Protein AF-A0A1D2N510-F1 (afdb_monomer)

Organism: Orchesella cincta (NCBI:txid48709)

Radius of gyration: 23.49 Å; Cα contacts (8 Å, |Δi|>4): 79; chains: 1; bounding box: 44×43×64 Å

Solvent-accessible surface area (backbone atoms only — not comparable to full-atom values): 8295 Å² total; per-residue (Å²): 108,72,69,58,48,51,54,48,42,53,51,52,36,71,75,34,59,69,60,42,50,55,43,49,52,52,47,44,72,72,58,36,94,87,57,81,85,56,81,87,51,52,85,77,36,62,65,55,51,50,53,53,52,49,40,54,67,73,51,54,89,51,91,77,60,80,88,81,79,79,90,68,97,62,101,48,70,67,62,57,50,48,51,54,49,52,54,48,46,61,72,46,29,48,79,39,75,40,90,85,58,91,67,75,92,49,68,43,74,55,62,101,85,39,71,45,67,53,96,68,68,69,44,76,41,59,68,82,70,83,120

InterPro domains:
  IPR001128 Cytochrome P450 [PF00067] (3-80)
  IPR001128 Cytochrome P450 [PR00385] (15-28)
  IPR001128 Cytochrome P450 [PR00385] (50-61)
  IPR002401 Cytochrome P450, E-class, group I [PR00463] (6-32)
  IPR002401 Cytochrome P450, E-class, group I [PR00463] (49-67)
  IPR036396 Cytochrome P450 superfamily [G3DSA:1.10.630.10] (1-81)
  IPR036396 Cytochrome P450 superfamily [SSF48264] (3-127)
  IPR050182 Cytochrome P450 family 2 [PTHR24300] (3-80)

Mean predicted aligned error: 16.07 Å

Nearest PDB structures (foldseek):
  6gv8-assembly1_A  TM=3.424E-01  e=7.871E+00  Staphylococcus epidermidis

Foldseek 3Di:
DVVLLVVLLVVVCVVCVVLVVVQVVQCCVQPNPPDDDDPVSVVSRVSVVVSSVVSCVVSVVDPPPDDDDDPDDDDPVVVVVVVVVVVVQVVFWDWAFDPPWPDDFDWDDPPPPDTHTDDGDTDTDGPPPPD

Structure (mmCIF, N/CA/C/O backbone):
data_AF-A0A1D2N510-F1
#
_entry.id   AF-A0A1D2N510-F1
#
loop_
_atom_site.group_PDB
_atom_site.id
_atom_site.type_symbol
_atom_site.label_atom_id
_atom_site.label_alt_id
_atom_site.label_comp_id
_atom_site.label_asym_id
_atom_site.label_entity_id
_atom_site.label_seq_id
_atom_site.pdbx_PDB_ins_code
_atom_site.Cartn_x
_atom_site.Cartn_y
_atom_site.Cartn_z
_atom_site.occupancy
_atom_site.B_iso_or_equiv
_atom_site.auth_seq_id
_atom_site.auth_comp_id
_atom_site.auth_asym_id
_atom_site.auth_atom_id
_atom_site.pdbx_PDB_model_num
ATOM 1 N N . MET A 1 1 ? 11.660 3.385 -1.641 1.00 60.25 1 MET A N 1
ATOM 2 C CA . MET A 1 1 ? 10.611 2.343 -1.573 1.00 60.25 1 MET A CA 1
ATOM 3 C C . MET A 1 1 ? 9.513 2.741 -0.591 1.00 60.25 1 MET A C 1
ATOM 5 O O . MET A 1 1 ? 8.435 3.063 -1.061 1.00 60.25 1 MET A O 1
ATOM 9 N N . ALA A 1 2 ? 9.800 2.866 0.714 1.00 73.50 2 ALA A N 1
ATOM 10 C CA . ALA A 1 2 ? 8.799 3.216 1.737 1.00 73.50 2 ALA A CA 1
ATOM 11 C C . ALA A 1 2 ? 8.017 4.521 1.466 1.00 73.50 2 ALA A C 1
ATOM 13 O O . ALA A 1 2 ? 6.794 4.521 1.538 1.00 73.50 2 ALA A O 1
ATOM 14 N N . ALA A 1 3 ? 8.699 5.609 1.082 1.00 81.00 3 ALA A N 1
ATOM 15 C CA . ALA A 1 3 ? 8.032 6.879 0.766 1.00 81.00 3 ALA A CA 1
ATOM 16 C C . ALA A 1 3 ? 7.058 6.769 -0.423 1.00 81.00 3 ALA A C 1
ATOM 18 O O . ALA A 1 3 ? 5.981 7.346 -0.387 1.00 81.00 3 ALA A O 1
ATOM 19 N N . ASN A 1 4 ? 7.404 5.982 -1.450 1.00 82.25 4 ASN A N 1
ATOM 20 C CA . ASN A 1 4 ? 6.541 5.796 -2.618 1.00 82.25 4 ASN A CA 1
ATOM 21 C C . ASN A 1 4 ? 5.284 5.004 -2.239 1.00 82.25 4 ASN A C 1
ATOM 23 O O . ASN A 1 4 ? 4.179 5.389 -2.596 1.00 82.25 4 ASN A O 1
ATOM 27 N N . THR A 1 5 ? 5.448 3.931 -1.459 1.00 84.12 5 THR A N 1
ATOM 28 C CA . THR A 1 5 ? 4.327 3.139 -0.936 1.00 84.12 5 THR A CA 1
ATOM 29 C C . THR A 1 5 ? 3.384 3.981 -0.075 1.00 84.12 5 THR A C 1
ATOM 31 O O . THR A 1 5 ? 2.176 3.829 -0.202 1.00 84.12 5 THR A O 1
ATOM 34 N N . LEU A 1 6 ? 3.905 4.896 0.752 1.00 87.44 6 LEU A N 1
ATOM 35 C CA . LEU A 1 6 ? 3.077 5.825 1.533 1.00 87.44 6 LEU A CA 1
ATOM 36 C C . LEU A 1 6 ? 2.310 6.820 0.649 1.00 87.44 6 LEU A C 1
ATOM 38 O O . LEU A 1 6 ? 1.143 7.097 0.905 1.00 87.44 6 LEU A O 1
ATOM 42 N N . SER A 1 7 ? 2.924 7.336 -0.416 1.00 89.31 7 SER A N 1
ATOM 43 C CA . SER A 1 7 ? 2.204 8.179 -1.379 1.00 89.31 7 SER A CA 1
ATOM 44 C C . SER A 1 7 ? 1.072 7.409 -2.067 1.00 89.31 7 SER A C 1
ATOM 46 O O . SER A 1 7 ? -0.035 7.927 -2.199 1.00 89.31 7 SER A O 1
ATOM 48 N N . TRP A 1 8 ? 1.322 6.153 -2.456 1.00 89.38 8 TRP A N 1
ATOM 49 C CA . TRP A 1 8 ? 0.296 5.280 -3.030 1.00 89.38 8 TRP A CA 1
ATOM 50 C C . TRP A 1 8 ? -0.806 4.934 -2.025 1.00 89.38 8 TRP A C 1
ATOM 52 O O . TRP A 1 8 ? -1.973 4.972 -2.399 1.00 89.38 8 TRP A O 1
ATOM 62 N N . SER A 1 9 ? -0.480 4.654 -0.757 1.00 89.62 9 SER A N 1
ATOM 63 C CA . SER A 1 9 ? -1.501 4.376 0.263 1.00 89.62 9 SER A CA 1
ATOM 64 C C . SER A 1 9 ? -2.426 5.574 0.462 1.00 89.62 9 SER A C 1
ATOM 66 O O . SER A 1 9 ? -3.643 5.408 0.471 1.00 89.62 9 SER A O 1
ATOM 68 N N . LEU A 1 10 ? -1.873 6.788 0.544 1.00 91.44 10 LEU A N 1
ATOM 69 C CA . LEU A 1 10 ? -2.660 8.017 0.653 1.00 91.44 10 LEU A CA 1
ATOM 70 C C . LEU A 1 10 ? -3.547 8.240 -0.577 1.00 91.44 10 LEU A C 1
ATOM 72 O O . LEU A 1 10 ? -4.700 8.637 -0.424 1.00 91.44 10 LEU A O 1
ATOM 76 N N . LEU A 1 11 ? -3.042 7.953 -1.779 1.00 90.88 11 LEU A N 1
ATOM 77 C CA . LEU A 1 11 ? -3.817 8.051 -3.017 1.00 90.88 11 LEU A CA 1
ATOM 78 C C . LEU A 1 11 ? -4.977 7.043 -3.059 1.00 90.88 11 LEU A C 1
ATOM 80 O O . LEU A 1 11 ? -6.093 7.394 -3.443 1.00 90.88 11 LEU A O 1
ATOM 84 N N . TYR A 1 12 ? -4.735 5.792 -2.664 1.00 9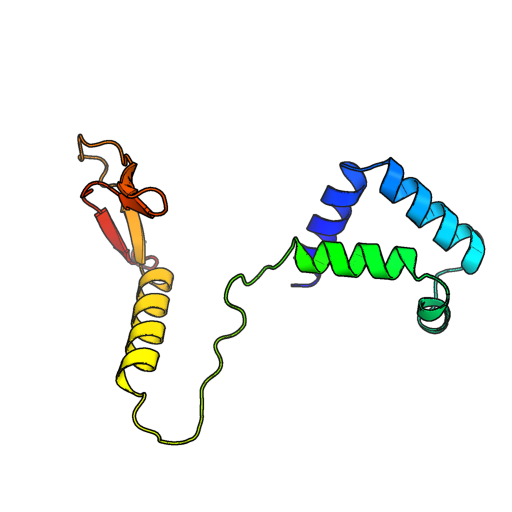0.88 12 TYR A N 1
ATOM 85 C CA . TYR A 1 12 ? -5.777 4.766 -2.657 1.00 90.88 12 TYR A CA 1
ATOM 86 C C . TYR A 1 12 ? -6.843 5.044 -1.602 1.00 90.88 12 TYR A C 1
ATOM 88 O O . TYR A 1 12 ? -8.028 4.895 -1.901 1.00 90.88 12 TYR A O 1
ATOM 96 N N . LEU A 1 13 ? -6.438 5.502 -0.413 1.00 92.38 13 LEU A N 1
ATOM 97 C CA . LEU A 1 13 ? -7.359 5.880 0.658 1.00 92.38 13 LEU A CA 1
ATOM 98 C C . LEU A 1 13 ? -8.191 7.113 0.289 1.00 92.38 13 LEU A C 1
ATOM 100 O O . LEU A 1 13 ? -9.396 7.108 0.517 1.00 92.38 13 LEU A O 1
ATOM 104 N N . SER A 1 14 ? -7.593 8.129 -0.345 1.00 93.38 14 SER A N 1
ATOM 105 C CA . SER A 1 14 ? -8.339 9.316 -0.787 1.00 93.38 14 SER A CA 1
ATOM 106 C C . SER A 1 14 ? -9.333 9.010 -1.910 1.00 93.38 14 SER A C 1
ATOM 108 O O . SER A 1 14 ? -10.378 9.653 -1.996 1.00 93.38 14 SER A O 1
ATOM 110 N N . SER A 1 15 ? -9.036 8.008 -2.741 1.00 93.25 15 SER A N 1
ATOM 111 C CA . SER A 1 15 ? -9.923 7.554 -3.818 1.00 93.25 15 SER A CA 1
ATOM 112 C C . SER A 1 15 ? -11.045 6.625 -3.328 1.00 93.25 15 SER A C 1
ATOM 114 O O . SER A 1 15 ? -12.071 6.521 -3.995 1.00 93.25 15 SER A O 1
ATOM 116 N N . HIS A 1 16 ? -10.874 5.969 -2.172 1.00 92.38 16 HIS A N 1
ATOM 117 C CA . HIS A 1 16 ? -11.822 5.003 -1.597 1.00 92.38 16 HIS A CA 1
ATOM 118 C C . HIS A 1 16 ? -12.181 5.376 -0.145 1.00 92.38 16 HIS A C 1
ATOM 120 O O . HIS A 1 16 ? -11.694 4.755 0.810 1.00 92.38 16 HIS A O 1
ATOM 126 N N . PRO A 1 17 ? -13.039 6.394 0.053 1.00 93.38 17 PRO A N 1
ATOM 127 C CA . PRO A 1 17 ? -13.384 6.894 1.385 1.00 93.38 17 PRO A CA 1
ATOM 128 C C . PRO A 1 17 ? -14.098 5.852 2.262 1.00 93.38 17 PRO A C 1
ATOM 130 O O . PRO A 1 17 ? -13.972 5.878 3.484 1.00 93.38 17 PRO A O 1
ATOM 133 N N . ASP A 1 18 ? -14.811 4.900 1.661 1.00 94.50 18 ASP A N 1
ATOM 134 C CA . ASP A 1 18 ? -15.444 3.769 2.346 1.00 94.50 18 ASP A CA 1
ATOM 135 C C . ASP A 1 18 ? -14.407 2.829 2.985 1.00 94.50 18 ASP A C 1
ATOM 137 O O . ASP A 1 18 ? -14.571 2.369 4.119 1.00 94.50 18 ASP A O 1
ATOM 141 N N . THR A 1 19 ? -13.303 2.583 2.277 1.00 92.38 19 THR A N 1
ATOM 142 C CA . THR A 1 19 ? -12.181 1.780 2.768 1.00 92.38 19 THR A CA 1
ATOM 143 C C . THR A 1 19 ? -11.466 2.509 3.898 1.00 92.38 19 THR A C 1
ATOM 145 O O . THR A 1 19 ? -11.158 1.895 4.923 1.00 92.38 19 THR A O 1
ATOM 148 N N . GLN A 1 20 ? -11.269 3.823 3.752 1.00 93.94 20 GLN A N 1
ATOM 149 C CA . GLN A 1 20 ? -10.679 4.670 4.785 1.00 93.94 20 GLN A CA 1
ATOM 150 C C . GLN A 1 20 ? -11.515 4.681 6.075 1.00 93.94 20 GLN A C 1
ATOM 152 O O . GLN A 1 20 ? -10.950 4.545 7.158 1.00 93.94 20 GLN A O 1
ATOM 157 N N . GLN A 1 21 ? -12.844 4.790 5.981 1.00 94.56 21 GLN A N 1
ATOM 158 C CA . GLN A 1 21 ? -13.727 4.768 7.155 1.00 94.56 21 GLN A CA 1
ATOM 159 C C . GLN A 1 21 ? -13.674 3.433 7.902 1.00 94.56 21 GLN A C 1
ATOM 161 O O . GLN A 1 21 ? -13.575 3.420 9.126 1.00 94.56 21 GLN A O 1
ATOM 166 N N . LYS A 1 22 ? -13.695 2.304 7.182 1.00 94.12 22 LYS A N 1
ATOM 167 C CA . LYS A 1 22 ? -13.576 0.970 7.798 1.00 94.12 22 LYS A CA 1
ATOM 168 C C . LYS A 1 22 ? -12.236 0.781 8.504 1.00 94.12 22 LYS A C 1
ATOM 170 O O . LYS A 1 22 ? -12.196 0.232 9.600 1.00 94.12 22 LYS A O 1
ATOM 175 N N . LEU A 1 23 ? -11.158 1.262 7.886 1.00 93.62 23 LEU A N 1
ATOM 176 C CA . LEU A 1 23 ? -9.818 1.216 8.462 1.00 93.62 23 LEU A CA 1
ATOM 177 C C . LEU A 1 23 ? -9.732 2.059 9.741 1.00 93.62 23 LEU A C 1
ATOM 179 O O . LEU A 1 23 ? -9.236 1.579 10.754 1.00 93.62 23 LEU A O 1
ATOM 183 N N . GLN A 1 24 ? -10.271 3.281 9.725 1.00 92.44 24 GLN A N 1
ATOM 184 C CA . GLN A 1 24 ? -10.329 4.134 10.917 1.00 92.44 24 GLN A CA 1
ATOM 185 C C . GLN A 1 24 ? -11.167 3.500 12.032 1.00 92.44 24 GLN A C 1
ATOM 187 O O . GLN A 1 24 ? -10.713 3.455 13.168 1.00 92.44 24 GLN A O 1
ATOM 192 N N . ALA A 1 25 ? -12.327 2.922 11.704 1.00 93.69 25 ALA A N 1
ATOM 193 C CA . ALA A 1 25 ? -13.175 2.248 12.684 1.00 93.69 25 ALA A CA 1
ATOM 194 C C . ALA A 1 25 ? -12.479 1.048 13.352 1.00 93.69 25 ALA A C 1
ATOM 196 O O . ALA A 1 25 ? -12.628 0.848 14.556 1.00 93.69 25 ALA A O 1
ATOM 197 N N . GLU A 1 26 ? -11.703 0.258 12.599 1.00 93.75 26 GLU A N 1
ATOM 198 C CA . GLU A 1 26 ? -10.909 -0.839 13.168 1.00 93.75 26 GLU A CA 1
ATOM 199 C C . GLU A 1 26 ? -9.807 -0.313 14.102 1.00 93.75 26 GLU A C 1
ATOM 201 O O . GLU A 1 26 ? -9.637 -0.826 15.211 1.00 93.75 26 GLU A O 1
ATOM 206 N N . ILE A 1 27 ? -9.089 0.736 13.689 1.00 91.75 27 ILE A N 1
ATOM 207 C CA . ILE A 1 27 ? -8.029 1.353 14.499 1.00 91.75 27 ILE A CA 1
ATOM 208 C C . ILE A 1 27 ? -8.606 1.931 15.795 1.00 91.75 27 ILE A C 1
ATOM 210 O O . ILE A 1 27 ? -8.077 1.660 16.876 1.00 91.75 27 ILE A O 1
ATOM 214 N N . ASP A 1 28 ? -9.712 2.668 15.711 1.00 91.94 28 ASP A N 1
ATOM 215 C CA . ASP A 1 28 ? -10.386 3.252 16.871 1.00 91.94 28 ASP A CA 1
ATOM 216 C C . ASP A 1 28 ? -10.903 2.171 17.831 1.00 91.94 28 ASP A C 1
ATOM 218 O O . ASP A 1 28 ? -10.818 2.340 19.048 1.00 91.94 28 ASP A O 1
ATOM 222 N N . ALA A 1 29 ? -11.374 1.032 17.312 1.00 91.06 29 ALA A N 1
ATOM 223 C CA . ALA A 1 29 ? -11.841 -0.087 18.129 1.00 91.06 29 ALA A CA 1
ATOM 224 C C . ALA A 1 29 ? -10.711 -0.803 18.892 1.00 91.06 29 ALA A C 1
ATOM 226 O O . ALA A 1 29 ? -10.925 -1.267 20.014 1.00 91.06 29 ALA A O 1
ATOM 227 N N . VAL A 1 30 ? -9.515 -0.919 18.305 1.00 89.25 30 VAL A N 1
ATOM 228 C CA . VAL A 1 30 ? -8.389 -1.669 18.897 1.00 89.25 30 VAL A CA 1
ATOM 229 C C . VAL A 1 30 ? -7.487 -0.782 19.755 1.00 89.25 30 VAL A C 1
ATOM 231 O O . VAL A 1 30 ? -7.081 -1.171 20.855 1.00 89.25 30 VAL A O 1
ATOM 234 N N . VAL A 1 31 ? -7.138 0.400 19.251 1.00 87.69 31 VAL A N 1
ATOM 235 C CA . VAL A 1 31 ? -6.166 1.302 19.881 1.00 87.69 31 VAL A CA 1
ATOM 236 C C . VAL A 1 31 ? -6.868 2.284 20.819 1.00 87.69 31 VAL A C 1
ATOM 238 O O . VAL A 1 31 ? -6.361 2.538 21.919 1.00 87.69 31 VAL A O 1
ATOM 241 N N . GLY A 1 32 ? -8.050 2.768 20.425 1.00 84.50 32 GLY A N 1
ATOM 242 C CA . GLY A 1 32 ? -8.754 3.880 21.063 1.00 84.50 32 GLY A CA 1
ATOM 243 C C . GLY A 1 32 ? -8.160 5.243 20.690 1.00 84.50 32 GLY A C 1
ATOM 244 O O . GLY A 1 32 ? -7.027 5.345 20.228 1.00 84.50 32 GLY A O 1
ATOM 245 N N . SER A 1 33 ? -8.904 6.324 20.932 1.00 78.94 33 SER A N 1
ATOM 246 C CA . SER A 1 33 ? -8.530 7.674 20.472 1.00 78.94 33 SER A CA 1
ATOM 247 C C . SER A 1 33 ? -7.468 8.392 21.323 1.00 78.94 33 SER A C 1
ATOM 249 O O . SER A 1 33 ? -7.093 9.518 21.006 1.00 78.94 33 SER A O 1
ATOM 251 N N . SER A 1 34 ? -7.002 7.798 22.427 1.00 78.12 34 SER A N 1
ATOM 252 C CA . SER A 1 34 ? -6.128 8.472 23.404 1.00 78.12 34 SER A CA 1
ATOM 253 C C . SER A 1 34 ? -4.646 8.104 23.307 1.00 78.12 34 SER A C 1
ATOM 255 O O . SER A 1 34 ? -3.824 8.754 23.955 1.00 78.12 34 SER A O 1
ATOM 257 N N . ARG A 1 35 ? -4.277 7.083 22.521 1.00 84.31 35 ARG A N 1
ATOM 258 C CA . ARG A 1 35 ? -2.891 6.599 22.422 1.00 84.31 35 ARG A CA 1
ATOM 259 C C . ARG A 1 35 ? -2.484 6.284 20.990 1.00 84.31 35 ARG A C 1
ATOM 261 O O . ARG A 1 35 ? -3.319 6.048 20.126 1.00 84.31 35 ARG A O 1
ATOM 268 N N . LEU A 1 36 ? -1.174 6.245 20.766 1.00 86.06 36 LEU A N 1
ATOM 269 C CA . LEU A 1 36 ? -0.606 5.849 19.483 1.00 86.06 36 LEU A CA 1
ATOM 270 C C . LEU A 1 36 ? -0.624 4.317 19.315 1.00 86.06 36 LEU A C 1
ATOM 272 O O . LEU A 1 36 ? -0.431 3.605 20.307 1.00 86.06 36 LEU A O 1
ATOM 276 N N . PRO A 1 37 ? -0.797 3.809 18.079 1.00 84.25 37 PRO A N 1
ATOM 277 C CA . PRO A 1 37 ? -0.745 2.377 17.795 1.00 84.25 37 PRO A CA 1
ATOM 278 C C . PRO A 1 37 ? 0.635 1.789 18.109 1.00 84.25 37 PRO A C 1
ATOM 280 O O . PRO A 1 37 ? 1.661 2.387 17.772 1.00 84.25 37 PRO A O 1
ATOM 283 N N . SER A 1 38 ? 0.672 0.594 18.704 1.00 87.19 38 SER A N 1
ATOM 284 C CA . SER A 1 38 ? 1.913 -0.163 18.921 1.00 87.19 38 SER A CA 1
ATOM 285 C C . SER A 1 38 ? 2.006 -1.403 18.025 1.00 87.19 38 SER A C 1
ATOM 287 O O . SER A 1 38 ? 0.996 -1.980 17.622 1.00 87.19 38 SER A O 1
ATOM 289 N N . ILE A 1 39 ? 3.231 -1.872 17.750 1.00 87.56 39 ILE A N 1
ATOM 290 C CA . ILE A 1 39 ? 3.483 -3.047 16.894 1.00 87.56 39 ILE A CA 1
ATOM 291 C C . ILE A 1 39 ? 2.820 -4.323 17.443 1.00 87.56 39 ILE A C 1
ATOM 293 O O . ILE A 1 39 ? 2.451 -5.212 16.679 1.00 87.56 39 ILE A O 1
ATOM 297 N N . SER A 1 40 ? 2.654 -4.420 18.766 1.00 86.00 40 SER A N 1
ATOM 298 C CA . SER A 1 40 ? 2.032 -5.566 19.443 1.00 86.00 40 SER A CA 1
ATOM 299 C C . SER A 1 40 ? 0.558 -5.753 19.070 1.00 86.00 40 SER A C 1
ATOM 301 O O . SER A 1 40 ? 0.017 -6.854 19.169 1.00 86.00 40 SER A O 1
ATOM 303 N N . GLU A 1 41 ? -0.088 -4.693 18.5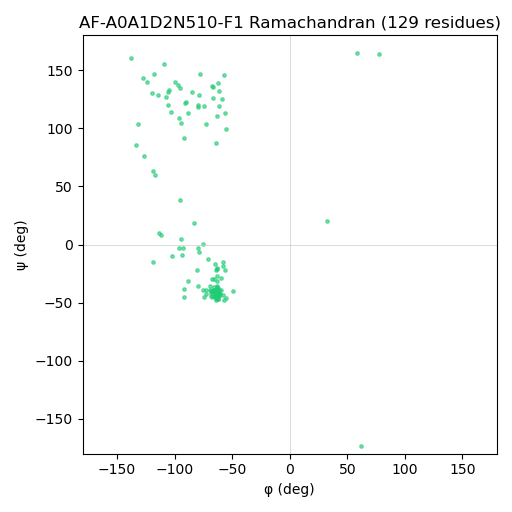96 1.00 84.94 41 GLU A N 1
ATOM 304 C CA . GLU A 1 41 ? -1.521 -4.639 18.301 1.00 84.94 41 GLU A CA 1
ATOM 305 C C . GLU A 1 41 ? -1.824 -4.973 16.849 1.00 84.94 41 GLU A C 1
ATOM 307 O O . GLU A 1 41 ? -2.974 -5.210 16.496 1.00 84.94 41 GLU A O 1
ATOM 312 N N . ARG A 1 42 ? -0.777 -5.082 16.026 1.00 85.94 42 ARG A N 1
ATOM 313 C CA . ARG A 1 42 ? -0.849 -5.478 14.620 1.00 85.94 42 ARG A CA 1
ATOM 314 C C . ARG A 1 42 ? -1.674 -6.749 14.412 1.00 85.94 42 ARG A C 1
ATOM 316 O O . ARG A 1 42 ? -2.477 -6.822 13.494 1.00 85.94 42 ARG A O 1
ATOM 323 N N . SER A 1 43 ? -1.525 -7.730 15.306 1.00 88.56 43 SER A N 1
ATOM 324 C CA . SER A 1 43 ? -2.276 -8.996 15.259 1.00 88.56 43 SER A CA 1
ATOM 325 C C . SER A 1 43 ? -3.793 -8.834 15.422 1.00 88.56 43 SER A C 1
ATOM 327 O O . SER A 1 43 ? -4.544 -9.717 15.017 1.00 88.56 43 SER A O 1
ATOM 329 N N . LYS A 1 44 ? -4.246 -7.718 16.002 1.00 89.81 44 LYS A N 1
ATOM 330 C CA . LYS A 1 44 ? -5.658 -7.405 16.253 1.00 89.81 44 LYS A CA 1
ATOM 331 C C . LYS A 1 44 ? -6.280 -6.524 15.165 1.00 89.81 44 LYS A C 1
ATOM 333 O O . LYS A 1 44 ? -7.471 -6.256 15.254 1.00 89.81 44 LYS A O 1
ATOM 338 N N . MET A 1 45 ? -5.506 -6.092 14.165 1.00 91.19 45 MET A N 1
ATOM 339 C CA . MET A 1 45 ? -5.954 -5.213 13.073 1.00 91.19 45 MET A CA 1
ATOM 340 C C . MET A 1 45 ? -5.811 -5.901 11.700 1.00 91.19 45 MET A C 1
ATOM 342 O O . MET A 1 45 ? -5.000 -5.478 10.867 1.00 91.19 45 MET A O 1
ATOM 346 N N . PRO A 1 46 ? -6.537 -7.010 11.456 1.00 93.50 46 PRO A N 1
ATOM 347 C CA . PRO A 1 46 ? -6.419 -7.769 10.214 1.00 93.50 46 PRO A CA 1
ATOM 348 C C . PRO A 1 46 ? -6.837 -6.971 8.972 1.00 93.50 46 PRO A C 1
ATOM 350 O O . PRO A 1 46 ? -6.274 -7.195 7.900 1.00 93.50 46 PRO A O 1
ATOM 353 N N . TYR A 1 47 ? -7.791 -6.042 9.082 1.00 93.12 47 TYR A N 1
ATOM 354 C CA . TYR A 1 47 ? -8.231 -5.242 7.939 1.00 93.12 47 TYR A CA 1
ATOM 355 C C . TYR A 1 47 ? -7.177 -4.201 7.548 1.00 93.12 47 TYR A C 1
ATOM 357 O O . TYR A 1 47 ? -6.847 -4.060 6.371 1.00 93.12 47 TYR A O 1
ATOM 365 N N . THR A 1 48 ? -6.575 -3.535 8.530 1.00 92.12 48 THR A N 1
ATOM 366 C CA . THR A 1 48 ? -5.455 -2.609 8.329 1.00 92.12 48 THR A CA 1
ATOM 367 C C . THR A 1 48 ? -4.273 -3.307 7.655 1.00 92.12 48 THR A C 1
ATOM 369 O O . THR A 1 48 ? -3.712 -2.788 6.689 1.00 92.12 48 THR A O 1
ATOM 372 N N . GLU A 1 49 ? -3.937 -4.522 8.094 1.00 92.06 49 GLU A N 1
ATOM 373 C CA . GLU A 1 49 ? -2.910 -5.349 7.451 1.00 92.06 49 GLU A CA 1
ATOM 374 C C . GLU A 1 49 ? -3.259 -5.708 6.002 1.00 92.06 49 GLU A C 1
ATOM 376 O O . GLU A 1 49 ? -2.401 -5.616 5.121 1.00 92.06 49 GLU A O 1
ATOM 381 N N . ALA A 1 50 ? -4.518 -6.056 5.729 1.00 93.19 50 ALA A N 1
ATOM 382 C CA . ALA A 1 50 ? -4.977 -6.343 4.375 1.00 93.19 50 ALA A CA 1
ATOM 383 C C . ALA A 1 50 ? -4.854 -5.119 3.448 1.00 93.19 50 ALA A C 1
ATOM 385 O O . ALA A 1 50 ? -4.395 -5.257 2.315 1.00 93.19 50 ALA A O 1
ATOM 386 N N . VAL A 1 51 ? -5.188 -3.915 3.927 1.00 91.88 51 VAL A N 1
ATOM 387 C CA . VAL A 1 51 ? -5.055 -2.667 3.149 1.00 91.88 51 VAL 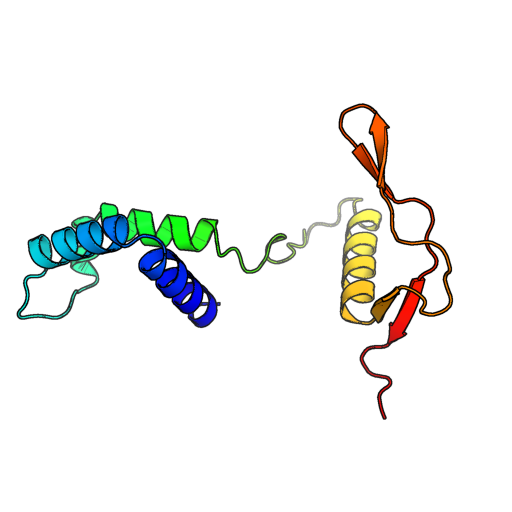A CA 1
ATOM 388 C C . VAL A 1 51 ? -3.590 -2.350 2.837 1.00 91.88 51 VAL A C 1
ATOM 390 O O . VAL A 1 51 ? -3.264 -1.946 1.716 1.00 91.88 51 VAL A O 1
ATOM 393 N N . ILE A 1 52 ? -2.685 -2.558 3.796 1.00 90.06 52 ILE A N 1
ATOM 394 C CA . ILE A 1 52 ? -1.243 -2.375 3.580 1.00 90.06 52 ILE A CA 1
ATOM 395 C C . ILE A 1 52 ? -0.726 -3.384 2.548 1.00 90.06 52 ILE A C 1
ATOM 397 O O . ILE A 1 52 ? -0.005 -3.002 1.623 1.00 90.06 52 ILE A O 1
ATOM 401 N N . ALA A 1 53 ? -1.112 -4.656 2.675 1.00 90.06 53 ALA A N 1
ATOM 402 C CA . ALA A 1 53 ? -0.722 -5.705 1.739 1.00 90.06 53 ALA A CA 1
ATOM 403 C C . ALA A 1 53 ? -1.222 -5.416 0.315 1.00 90.06 53 ALA A C 1
ATOM 405 O O . ALA A 1 53 ? -0.458 -5.546 -0.642 1.00 90.06 53 ALA A O 1
ATOM 406 N N . GLU A 1 54 ? -2.466 -4.957 0.171 1.00 90.06 54 GLU A N 1
ATOM 407 C CA . GLU A 1 54 ? -3.033 -4.613 -1.133 1.00 90.06 54 GLU A CA 1
ATOM 408 C C . GLU A 1 54 ? -2.374 -3.370 -1.735 1.00 90.06 54 GLU A C 1
ATOM 410 O O . GLU A 1 54 ? -2.054 -3.350 -2.925 1.00 90.06 54 GLU A O 1
ATOM 415 N N . THR A 1 55 ? -2.067 -2.367 -0.906 1.00 89.06 55 THR A N 1
ATOM 416 C CA . THR A 1 55 ? -1.278 -1.213 -1.348 1.00 89.06 55 THR A CA 1
ATOM 417 C C . THR A 1 55 ? 0.063 -1.675 -1.899 1.00 89.06 55 THR A C 1
ATOM 419 O O . THR A 1 55 ? 0.427 -1.267 -2.993 1.00 89.06 55 THR A O 1
ATOM 422 N N . LEU A 1 56 ? 0.782 -2.552 -1.191 1.00 85.25 56 LEU A N 1
ATOM 423 C CA . LEU A 1 56 ? 2.070 -3.084 -1.644 1.00 85.25 56 LEU A CA 1
ATOM 424 C C . LEU A 1 56 ? 1.950 -3.904 -2.935 1.00 85.25 56 LEU A C 1
ATOM 426 O O . LEU A 1 56 ? 2.832 -3.813 -3.791 1.00 85.25 56 LEU A O 1
ATOM 430 N N . ARG A 1 57 ? 0.860 -4.666 -3.093 1.00 85.06 57 ARG A N 1
ATOM 431 C CA . ARG A 1 57 ? 0.568 -5.442 -4.306 1.00 85.06 57 ARG A CA 1
ATOM 432 C C . ARG A 1 57 ? 0.375 -4.532 -5.519 1.00 85.06 57 ARG A C 1
ATOM 434 O O . ARG A 1 57 ? 0.911 -4.818 -6.588 1.00 85.06 57 ARG A O 1
ATOM 441 N N . LEU A 1 58 ? -0.373 -3.442 -5.351 1.00 82.00 58 LEU A N 1
ATOM 442 C CA . LEU A 1 58 ? -0.683 -2.481 -6.412 1.00 82.00 58 LEU A CA 1
ATOM 443 C C . LEU A 1 58 ? 0.462 -1.500 -6.674 1.00 82.00 58 LEU A C 1
ATOM 445 O O . LEU A 1 58 ? 0.712 -1.117 -7.813 1.00 82.00 58 LEU A O 1
ATOM 449 N N . SER A 1 59 ? 1.180 -1.097 -5.628 1.00 74.19 59 SER A N 1
ATOM 450 C CA . SER A 1 59 ? 2.260 -0.118 -5.693 1.00 74.19 59 SER A CA 1
ATOM 451 C C . SER A 1 59 ? 3.591 -0.732 -6.113 1.00 74.19 59 SER A C 1
ATOM 453 O O . SER A 1 59 ? 4.616 -0.144 -5.780 1.00 74.19 59 SER A O 1
ATOM 455 N N . ASN A 1 60 ? 3.622 -1.923 -6.728 1.00 63.03 60 ASN A N 1
ATOM 456 C CA . ASN A 1 60 ? 4.868 -2.645 -6.981 1.00 63.03 60 ASN A CA 1
ATOM 457 C C . ASN A 1 60 ? 5.852 -1.766 -7.778 1.00 63.03 60 ASN A C 1
ATOM 459 O O . ASN A 1 60 ? 5.759 -1.617 -8.993 1.00 63.03 60 ASN A O 1
ATOM 463 N N . VAL A 1 61 ? 6.799 -1.170 -7.047 1.00 58.78 61 VAL A N 1
ATOM 464 C CA . VAL A 1 61 ? 7.763 -0.177 -7.543 1.00 58.78 61 VAL A CA 1
ATOM 465 C C . VAL A 1 61 ? 8.800 -0.842 -8.455 1.00 58.78 61 VAL A C 1
ATOM 467 O O . VAL A 1 61 ? 9.536 -0.153 -9.154 1.00 58.78 61 VAL A O 1
ATOM 470 N N . VAL A 1 62 ? 8.858 -2.179 -8.464 1.00 59.22 62 VAL A N 1
ATOM 471 C CA . VAL A 1 62 ? 9.791 -2.956 -9.277 1.00 59.22 62 VAL A CA 1
ATOM 472 C C . VAL A 1 62 ? 9.029 -4.100 -9.964 1.00 59.22 62 VAL A C 1
ATOM 474 O O . VAL A 1 62 ? 8.994 -5.215 -9.441 1.00 59.22 62 VAL A O 1
ATOM 477 N N . PRO A 1 63 ? 8.413 -3.866 -11.139 1.00 54.19 63 PRO A N 1
ATOM 478 C CA . PRO A 1 63 ? 7.608 -4.875 -11.840 1.00 54.19 63 PRO A CA 1
ATOM 479 C C . PRO A 1 63 ? 8.372 -6.167 -12.179 1.00 54.19 63 PRO A C 1
ATOM 481 O O . PRO A 1 63 ? 7.747 -7.199 -12.399 1.00 54.19 63 PRO A O 1
ATOM 484 N N . LEU A 1 64 ? 9.710 -6.130 -12.176 1.00 57.62 64 LEU A N 1
ATOM 485 C CA . LEU A 1 64 ? 10.587 -7.276 -12.442 1.00 57.62 64 LEU A CA 1
ATOM 486 C C . LEU A 1 64 ? 11.388 -7.750 -11.212 1.00 57.62 64 LEU A C 1
ATOM 488 O O . LEU A 1 64 ? 12.259 -8.605 -11.344 1.00 57.62 64 LEU A O 1
ATOM 492 N N . GLY A 1 65 ? 11.104 -7.218 -10.017 1.00 62.00 65 GLY A N 1
ATOM 493 C CA . GLY A 1 65 ? 11.874 -7.513 -8.806 1.00 62.00 65 GLY A CA 1
ATOM 494 C C . GLY A 1 65 ? 13.347 -7.084 -8.890 1.00 62.00 65 GLY A C 1
ATOM 495 O O . GLY A 1 65 ? 13.781 -6.417 -9.829 1.00 62.00 65 GLY A O 1
ATOM 496 N N . VAL A 1 66 ? 14.131 -7.440 -7.872 1.00 62.19 66 VAL A N 1
ATOM 497 C CA . VAL A 1 66 ? 15.591 -7.288 -7.936 1.00 62.19 66 VAL A CA 1
ATOM 498 C C . VAL A 1 66 ? 16.133 -8.458 -8.761 1.00 62.19 66 VAL A C 1
ATOM 500 O O . VAL A 1 66 ? 15.790 -9.599 -8.452 1.00 62.19 66 VAL A O 1
ATOM 503 N N . PRO A 1 67 ? 16.958 -8.227 -9.795 1.00 61.94 67 PRO A N 1
ATOM 504 C CA . PRO A 1 67 ? 17.514 -9.318 -10.583 1.00 61.94 67 PRO A CA 1
ATOM 505 C C . PRO A 1 67 ? 18.318 -10.268 -9.688 1.00 61.94 67 PRO A C 1
ATOM 507 O O . PRO A 1 67 ? 19.238 -9.855 -8.979 1.00 61.94 67 PRO A O 1
ATOM 510 N N . HIS A 1 68 ? 17.964 -11.552 -9.726 1.00 63.16 68 HIS A N 1
ATOM 511 C CA . HIS A 1 68 ? 18.667 -12.613 -9.015 1.00 63.16 68 HIS A CA 1
ATOM 512 C C . HIS A 1 68 ? 19.674 -13.289 -9.953 1.00 63.16 68 HIS A C 1
ATOM 514 O O . HIS A 1 68 ? 19.343 -13.618 -11.088 1.00 63.16 68 HIS A O 1
ATOM 520 N N . ARG A 1 69 ? 20.901 -13.523 -9.470 1.00 57.81 69 ARG A N 1
ATOM 521 C CA . ARG A 1 69 ? 21.948 -14.274 -10.179 1.00 57.81 69 ARG A CA 1
ATOM 522 C C . ARG A 1 69 ? 22.089 -15.661 -9.561 1.00 57.81 69 ARG A C 1
ATOM 524 O O . ARG A 1 69 ? 22.220 -15.775 -8.344 1.00 57.81 69 ARG A O 1
ATOM 531 N N . MET A 1 70 ? 22.135 -16.704 -10.385 1.00 47.75 70 MET A N 1
ATOM 532 C CA . MET A 1 70 ? 22.582 -18.022 -9.938 1.00 47.75 70 MET A CA 1
ATOM 533 C C . MET A 1 70 ? 24.119 -18.036 -9.904 1.00 47.75 70 MET A C 1
ATOM 535 O O . MET A 1 70 ? 24.770 -17.791 -10.914 1.00 47.75 70 MET A O 1
ATOM 539 N N . THR A 1 71 ? 24.716 -18.285 -8.736 1.00 63.19 71 THR A N 1
ATOM 540 C CA . THR A 1 71 ? 26.186 -18.347 -8.559 1.00 63.19 71 THR A CA 1
ATOM 541 C C . THR A 1 71 ? 26.786 -19.677 -9.039 1.00 63.19 71 THR A C 1
ATOM 543 O O . THR A 1 71 ? 28.000 -19.841 -9.048 1.00 63.19 71 THR A O 1
ATOM 546 N N . CYS A 1 72 ? 25.953 -20.645 -9.428 1.00 56.47 72 CYS A N 1
ATOM 547 C CA . CYS A 1 72 ? 26.400 -21.946 -9.916 1.00 56.47 72 CYS A CA 1
ATOM 548 C C . CYS A 1 72 ? 26.588 -21.918 -11.436 1.00 56.47 72 CYS A C 1
ATOM 550 O O . CYS A 1 72 ? 25.626 -21.687 -12.167 1.00 56.47 72 CYS A O 1
ATOM 552 N N . ASP A 1 73 ? 27.798 -22.235 -11.899 1.00 56.81 73 ASP A N 1
ATOM 553 C CA . ASP A 1 73 ? 28.140 -22.392 -13.315 1.00 56.81 73 ASP A CA 1
ATOM 554 C C . ASP A 1 73 ? 27.368 -23.564 -13.944 1.00 56.81 73 ASP A C 1
ATOM 556 O O . ASP A 1 73 ? 27.828 -24.706 -13.989 1.00 56.81 73 ASP A O 1
ATOM 560 N N . LYS A 1 74 ? 26.161 -23.305 -14.444 1.00 54.47 74 LYS A N 1
ATOM 561 C CA . LYS A 1 74 ? 25.442 -24.232 -15.323 1.00 54.47 74 LYS A CA 1
ATOM 562 C C . LYS A 1 74 ? 24.920 -23.471 -16.528 1.00 54.47 74 LYS A C 1
ATOM 564 O O . LYS A 1 74 ? 23.941 -22.762 -16.385 1.00 54.47 74 LYS A O 1
ATOM 569 N N . LEU A 1 75 ? 25.587 -23.632 -17.680 1.00 56.25 75 LEU A N 1
ATOM 570 C CA . LEU A 1 75 ? 25.120 -23.529 -19.086 1.00 56.25 75 LEU A CA 1
ATOM 571 C C . LEU A 1 75 ? 23.996 -22.527 -19.472 1.00 56.25 75 LEU A C 1
ATOM 573 O O . LEU A 1 75 ? 23.398 -22.670 -20.530 1.00 56.25 75 LEU A O 1
ATOM 577 N N . PHE A 1 76 ? 23.729 -21.490 -18.680 1.00 53.06 76 PHE A N 1
ATOM 578 C CA . PHE A 1 76 ? 22.707 -20.463 -18.925 1.00 53.06 76 PHE A CA 1
ATOM 579 C C . PHE A 1 76 ? 23.315 -19.074 -19.176 1.00 53.06 76 PHE A C 1
ATOM 581 O O . PHE A 1 76 ? 22.603 -18.081 -19.300 1.00 53.06 76 PHE A O 1
ATOM 588 N N . HIS A 1 77 ? 24.642 -19.011 -19.336 1.00 55.44 77 HIS A N 1
ATOM 589 C CA . HIS A 1 77 ? 25.414 -17.777 -19.503 1.00 55.44 77 HIS A CA 1
ATOM 590 C C . HIS A 1 77 ? 24.969 -16.887 -20.678 1.00 55.44 77 HIS A C 1
ATOM 592 O O . HIS A 1 77 ? 25.235 -15.689 -20.655 1.00 55.44 77 HIS A O 1
ATOM 598 N N . GLY A 1 78 ? 24.281 -17.422 -21.691 1.00 59.38 78 GLY A N 1
ATOM 599 C CA . GLY A 1 78 ? 23.790 -16.625 -22.821 1.00 59.38 78 GLY A CA 1
ATOM 600 C C . GLY A 1 78 ? 22.583 -15.745 -22.479 1.00 59.38 78 GLY A C 1
ATOM 601 O O . GLY A 1 78 ? 22.562 -14.567 -22.829 1.00 59.38 78 GLY A O 1
ATOM 602 N N . TYR A 1 79 ? 21.595 -16.296 -21.770 1.00 61.53 79 TYR A N 1
ATOM 603 C CA . TYR A 1 79 ? 20.335 -15.600 -21.486 1.00 61.53 79 TYR A CA 1
ATOM 604 C C . TYR A 1 79 ? 20.496 -14.533 -20.403 1.00 61.53 79 TYR A C 1
ATOM 606 O O . TYR A 1 79 ? 19.974 -13.429 -20.551 1.00 61.53 79 TYR A O 1
ATOM 614 N N . ASP A 1 80 ? 21.288 -14.820 -19.372 1.00 60.44 80 ASP A N 1
ATOM 615 C CA . ASP A 1 80 ? 21.542 -13.869 -18.286 1.00 60.44 80 ASP A CA 1
ATOM 616 C C . ASP A 1 80 ? 22.358 -12.666 -18.774 1.00 60.44 80 ASP A C 1
ATOM 618 O O . ASP A 1 80 ? 22.059 -11.519 -18.438 1.00 60.44 80 ASP A O 1
ATOM 622 N N . THR A 1 81 ? 23.350 -12.909 -19.637 1.00 63.62 81 THR A N 1
ATOM 623 C CA . THR A 1 81 ? 24.137 -11.832 -20.255 1.00 63.62 81 THR A CA 1
ATOM 624 C C . THR A 1 81 ? 23.272 -10.996 -21.193 1.00 63.62 81 THR A C 1
ATOM 626 O O . THR A 1 81 ? 23.384 -9.773 -21.185 1.00 63.62 81 THR A O 1
ATOM 629 N N . LEU A 1 82 ? 22.365 -11.621 -21.953 1.00 64.50 82 LEU A N 1
ATOM 630 C CA . LEU A 1 82 ? 21.424 -10.904 -22.811 1.00 64.50 82 LEU A CA 1
ATOM 631 C C . LEU A 1 82 ? 20.459 -10.040 -21.987 1.00 64.50 82 LEU A C 1
ATOM 633 O O . LEU A 1 82 ? 20.233 -8.886 -22.337 1.00 64.50 82 LEU A O 1
ATOM 637 N N . PHE A 1 83 ? 19.932 -10.549 -20.871 1.00 65.94 83 PHE A N 1
ATOM 638 C CA . PHE A 1 83 ? 19.047 -9.785 -19.991 1.00 65.94 83 PHE A CA 1
ATOM 639 C C . PHE A 1 83 ? 19.764 -8.596 -19.333 1.00 65.94 83 PHE A C 1
ATOM 641 O O . PHE A 1 83 ? 19.238 -7.482 -19.335 1.00 65.94 83 PHE A O 1
ATOM 648 N N . LEU A 1 84 ? 20.988 -8.788 -18.829 1.00 65.56 84 LEU A N 1
ATOM 649 C CA . LEU A 1 84 ? 21.808 -7.705 -18.270 1.00 65.56 84 LEU A CA 1
ATOM 650 C C . LEU A 1 84 ? 22.221 -6.680 -19.336 1.00 65.56 84 LEU A C 1
ATOM 652 O O . LEU A 1 84 ? 22.236 -5.483 -19.068 1.00 65.56 84 LEU A O 1
ATOM 656 N N . PHE A 1 85 ? 22.501 -7.128 -20.559 1.00 66.69 85 PHE A N 1
ATOM 657 C CA . PHE A 1 85 ? 22.818 -6.250 -21.682 1.00 66.69 85 PHE A CA 1
ATOM 658 C C . PHE A 1 85 ? 21.604 -5.421 -22.119 1.00 66.69 85 PHE A C 1
ATOM 660 O O . PHE A 1 85 ? 21.713 -4.208 -22.285 1.00 66.69 85 PHE A O 1
ATOM 667 N N . LEU A 1 86 ? 20.428 -6.044 -22.240 1.00 67.25 86 LEU A N 1
ATOM 668 C CA . LEU A 1 86 ? 19.186 -5.356 -22.599 1.00 67.25 86 LEU A CA 1
ATOM 669 C C . LEU A 1 86 ? 18.778 -4.342 -21.527 1.00 67.25 86 LEU A C 1
ATOM 671 O O . LEU A 1 86 ? 18.493 -3.190 -21.847 1.00 67.25 86 LEU A O 1
ATOM 675 N N . THR A 1 87 ? 18.798 -4.738 -20.253 1.00 66.81 87 THR A N 1
ATOM 676 C CA . THR A 1 87 ? 18.490 -3.829 -19.138 1.00 66.81 87 THR A CA 1
ATOM 677 C C . THR A 1 87 ? 19.496 -2.677 -19.051 1.00 66.81 87 THR A C 1
ATOM 679 O O . THR A 1 87 ? 19.087 -1.536 -18.841 1.00 66.81 87 THR A O 1
ATOM 682 N N . ALA A 1 88 ? 20.785 -2.923 -19.312 1.00 64.94 88 ALA A N 1
ATOM 683 C CA . ALA A 1 88 ? 21.797 -1.870 -19.399 1.00 64.94 88 ALA A CA 1
ATOM 684 C C . ALA A 1 88 ? 21.551 -0.894 -20.564 1.00 64.94 88 ALA A C 1
ATOM 686 O O . ALA A 1 88 ? 21.707 0.313 -20.378 1.00 64.94 88 ALA A O 1
ATOM 687 N N . ILE A 1 89 ? 21.117 -1.372 -21.738 1.00 63.94 89 ILE A N 1
ATOM 688 C CA . ILE A 1 89 ? 20.757 -0.501 -22.870 1.00 63.94 89 ILE A CA 1
ATOM 689 C C . ILE A 1 89 ? 19.577 0.405 -22.503 1.00 63.94 89 ILE A C 1
ATOM 691 O O . ILE A 1 89 ? 19.666 1.609 -22.718 1.00 63.94 89 ILE A O 1
ATOM 695 N N . PHE A 1 90 ? 18.508 -0.129 -21.904 1.00 62.84 90 PHE A N 1
ATOM 696 C CA . PHE A 1 90 ? 17.358 0.688 -21.485 1.00 62.84 90 PHE A CA 1
ATOM 697 C C . PHE A 1 90 ? 17.701 1.692 -20.372 1.00 62.84 90 PHE A C 1
ATOM 699 O O . PHE A 1 90 ? 17.100 2.763 -20.286 1.00 62.84 90 PHE A O 1
ATOM 706 N N . GLN A 1 91 ? 18.675 1.370 -19.519 1.00 62.25 91 GLN A N 1
ATOM 707 C CA . GLN A 1 91 ? 19.165 2.283 -18.487 1.00 62.25 91 GLN A CA 1
ATOM 708 C C . GLN A 1 91 ? 20.001 3.428 -19.090 1.00 62.25 91 GLN A C 1
ATOM 710 O O . GLN A 1 91 ? 19.911 4.570 -18.626 1.00 62.25 91 GLN A O 1
ATOM 715 N N . LEU A 1 92 ? 20.821 3.119 -20.102 1.00 60.31 92 LEU A N 1
ATOM 716 C CA . LEU A 1 92 ? 21.809 4.029 -20.686 1.00 60.31 92 LEU A CA 1
ATOM 717 C C . LEU A 1 92 ? 21.246 4.892 -21.823 1.00 60.31 92 LEU A C 1
ATOM 719 O O . LEU A 1 92 ? 21.692 6.028 -22.002 1.00 60.31 92 LEU A O 1
ATOM 723 N N . PHE A 1 93 ? 20.282 4.373 -22.580 1.00 59.44 93 PHE A N 1
ATOM 724 C CA . PHE A 1 93 ? 19.727 5.031 -23.755 1.00 59.44 93 PHE A CA 1
ATOM 725 C C . PHE A 1 93 ? 18.263 5.405 -23.551 1.00 59.44 93 PHE A C 1
ATOM 727 O O . PHE A 1 93 ? 17.422 4.578 -23.206 1.00 59.44 93 PHE A O 1
ATOM 734 N N . GLU A 1 94 ? 17.948 6.664 -23.829 1.00 60.47 94 GLU A N 1
ATOM 735 C CA . GLU A 1 94 ? 16.577 7.098 -24.031 1.00 60.47 94 GLU A CA 1
ATOM 736 C C . GLU A 1 94 ? 16.146 6.736 -25.445 1.00 60.47 94 GLU A C 1
ATOM 738 O O . GLU A 1 94 ? 16.737 7.155 -26.444 1.00 60.47 94 GLU A O 1
ATOM 743 N N . VAL A 1 95 ? 15.121 5.898 -25.499 1.00 65.06 95 VAL A N 1
ATOM 744 C CA . VAL A 1 95 ? 14.530 5.357 -26.714 1.00 65.06 95 VAL A CA 1
ATOM 745 C C . VAL A 1 95 ? 13.397 6.300 -27.100 1.00 65.06 95 VAL A C 1
ATOM 747 O O . VAL A 1 95 ? 12.285 6.185 -26.588 1.00 65.06 95 VAL A O 1
ATOM 750 N N . LEU A 1 96 ? 13.700 7.290 -27.941 1.00 64.44 96 LEU A N 1
ATOM 751 C CA . LEU A 1 96 ? 12.727 8.297 -28.357 1.00 64.44 96 LEU A CA 1
ATOM 752 C C . LEU A 1 96 ? 12.166 7.957 -29.747 1.00 64.44 96 LEU A C 1
ATOM 754 O O . LEU A 1 96 ? 12.926 7.534 -30.629 1.00 64.44 96 LEU A O 1
ATOM 758 N N . PRO A 1 97 ? 10.851 8.143 -29.970 1.00 63.16 97 PRO A N 1
ATOM 759 C CA . PRO A 1 97 ? 10.284 8.065 -31.309 1.00 63.16 97 PRO A CA 1
ATOM 760 C C . PRO A 1 97 ? 10.914 9.151 -32.191 1.00 63.16 97 PRO A C 1
ATOM 762 O O . PRO A 1 97 ? 11.038 10.302 -31.770 1.00 63.16 97 PRO A O 1
ATOM 765 N N . ASP A 1 98 ? 11.348 8.773 -33.396 1.00 65.19 98 ASP A N 1
ATOM 766 C CA . ASP A 1 98 ? 11.994 9.688 -34.341 1.00 65.19 98 ASP A CA 1
ATOM 767 C C . ASP A 1 98 ? 11.017 10.825 -34.723 1.00 65.19 98 ASP A C 1
ATOM 769 O O . ASP A 1 98 ? 9.947 10.532 -35.274 1.00 65.19 98 ASP A O 1
ATOM 773 N N . PRO A 1 99 ? 11.347 12.105 -34.448 1.00 63.44 99 PRO A N 1
ATOM 774 C CA . PRO A 1 99 ? 10.461 13.237 -34.719 1.00 63.44 99 PRO A CA 1
ATOM 775 C C . PRO A 1 99 ? 10.185 13.465 -36.214 1.00 63.44 99 PRO A C 1
ATOM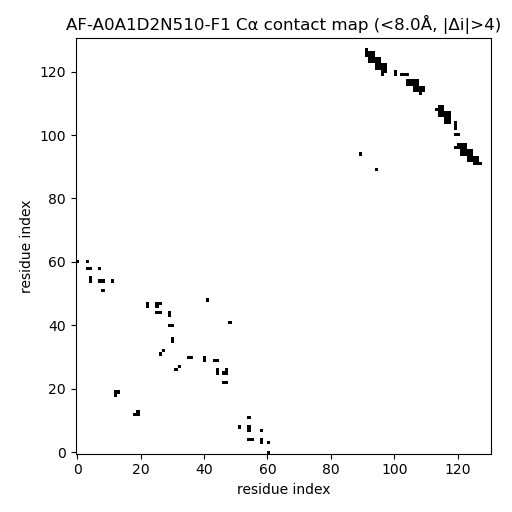 777 O O . PRO A 1 99 ? 9.207 14.132 -36.543 1.00 63.44 99 PRO A O 1
ATOM 780 N N . GLU A 1 100 ? 10.988 12.899 -37.123 1.00 61.97 100 GLU A N 1
ATOM 781 C CA . GLU A 1 100 ? 10.740 12.972 -38.572 1.00 61.97 100 GLU A CA 1
ATOM 782 C C . GLU A 1 100 ? 9.942 11.778 -39.123 1.00 61.97 100 GLU A C 1
ATOM 784 O O . GLU A 1 100 ? 9.602 11.732 -40.312 1.00 61.97 100 GLU A O 1
ATOM 789 N N . SER A 1 101 ? 9.612 10.791 -38.284 1.00 59.62 101 SER A N 1
ATOM 790 C CA . SER A 1 101 ? 8.865 9.620 -38.739 1.00 59.62 101 SER A CA 1
ATOM 791 C C . SER A 1 101 ? 7.384 9.956 -38.972 1.00 59.62 101 SER A C 1
ATOM 793 O O . SER A 1 101 ? 6.639 10.339 -38.076 1.00 59.62 101 SER A O 1
ATOM 795 N N . LYS A 1 102 ? 6.924 9.790 -40.220 1.00 57.66 102 LYS A N 1
ATOM 796 C CA . LYS A 1 102 ? 5.522 10.021 -40.634 1.00 57.66 102 LYS A CA 1
ATOM 797 C C . LYS A 1 102 ? 4.553 8.910 -40.193 1.00 57.66 102 LYS A C 1
ATOM 799 O O . LYS A 1 102 ? 3.369 8.971 -40.515 1.00 57.66 102 LYS A O 1
ATOM 804 N N . ILE A 1 103 ? 5.050 7.887 -39.498 1.00 61.91 103 ILE A N 1
ATOM 805 C CA . ILE A 1 103 ? 4.300 6.694 -39.095 1.00 61.91 103 ILE A CA 1
ATOM 806 C C . ILE A 1 103 ? 3.973 6.842 -37.608 1.00 61.91 103 ILE A C 1
ATOM 808 O O . ILE A 1 103 ? 4.873 6.839 -36.773 1.00 61.91 103 ILE A O 1
ATOM 812 N N . LYS A 1 104 ? 2.687 6.979 -37.266 1.00 59.12 104 LYS A N 1
ATOM 813 C CA . LYS A 1 104 ? 2.252 6.906 -35.865 1.00 59.12 104 LYS A CA 1
ATOM 814 C C . LYS A 1 104 ? 2.453 5.470 -35.361 1.00 59.12 104 LYS A C 1
ATOM 816 O O . LYS A 1 104 ? 2.119 4.550 -36.109 1.00 59.12 104 LYS A O 1
ATOM 821 N N . PRO A 1 105 ? 2.981 5.263 -34.139 1.00 60.72 105 PRO A N 1
ATOM 822 C CA . PRO A 1 105 ? 3.108 3.927 -33.574 1.00 60.72 105 PRO A CA 1
ATOM 823 C C . PRO A 1 105 ? 1.702 3.352 -33.400 1.00 60.72 105 PRO A C 1
ATOM 825 O O . PRO A 1 105 ? 0.908 3.853 -32.607 1.00 60.72 105 PRO A O 1
ATOM 828 N N . ASP A 1 106 ? 1.390 2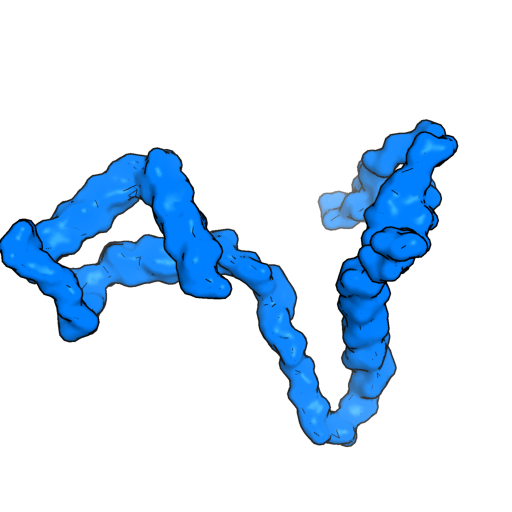.351 -34.209 1.00 62.22 106 ASP A N 1
ATOM 829 C CA . ASP A 1 106 ? 0.090 1.700 -34.284 1.00 62.22 106 ASP A CA 1
ATOM 830 C C . ASP A 1 106 ? 0.314 0.191 -34.142 1.00 62.22 106 ASP A C 1
ATOM 832 O O . ASP A 1 106 ? 1.341 -0.341 -34.584 1.00 62.22 106 ASP A O 1
ATOM 836 N N . PHE A 1 107 ? -0.607 -0.478 -33.460 1.00 66.00 107 PHE A N 1
ATOM 837 C CA . PHE A 1 107 ? -0.488 -1.890 -33.110 1.00 66.00 107 PHE A CA 1
ATOM 838 C C . PHE A 1 107 ? -1.454 -2.693 -33.972 1.00 66.00 107 PHE A C 1
ATOM 840 O O . PHE A 1 107 ? -2.646 -2.395 -34.002 1.00 66.00 107 PHE A O 1
ATOM 847 N N . GLU A 1 108 ? -0.958 -3.720 -34.655 1.00 68.38 108 GLU A N 1
ATOM 848 C CA . GLU A 1 108 ? -1.821 -4.670 -35.357 1.00 68.38 108 GLU A CA 1
ATOM 849 C C . GLU A 1 108 ? -2.040 -5.889 -34.469 1.00 68.38 108 GLU A C 1
ATOM 851 O O . GLU A 1 108 ? -1.117 -6.375 -33.814 1.00 68.38 108 GLU A O 1
ATOM 856 N N . ALA A 1 109 ? -3.279 -6.373 -34.415 1.00 62.50 109 ALA A N 1
ATOM 857 C CA . ALA A 1 109 ? -3.573 -7.642 -33.770 1.00 62.50 109 ALA A CA 1
ATOM 858 C C . ALA A 1 109 ? -3.049 -8.766 -34.666 1.00 62.50 109 ALA A C 1
ATOM 860 O O . ALA A 1 109 ? -3.653 -9.071 -35.695 1.00 62.50 109 ALA A O 1
ATOM 861 N N . ASP A 1 110 ? -1.921 -9.357 -34.279 1.00 55.81 110 ASP A N 1
ATOM 862 C CA . ASP A 1 110 ? -1.453 -10.599 -34.872 1.00 55.81 110 ASP A CA 1
ATOM 863 C C . ASP A 1 110 ? -1.945 -11.751 -34.001 1.00 55.81 110 ASP A C 1
ATOM 865 O O . ASP A 1 110 ? -1.460 -12.005 -32.895 1.00 55.81 110 ASP A O 1
ATOM 869 N N . ASN A 1 111 ? -2.966 -12.435 -34.506 1.00 57.31 111 ASN A N 1
ATOM 870 C CA . ASN A 1 111 ? -3.751 -13.412 -33.768 1.00 57.31 111 ASN A CA 1
ATOM 871 C C . ASN A 1 111 ? -4.427 -12.826 -32.512 1.00 57.31 111 ASN A C 1
ATOM 873 O O . ASN A 1 111 ? -4.136 -11.741 -32.019 1.00 57.31 111 ASN A O 1
ATOM 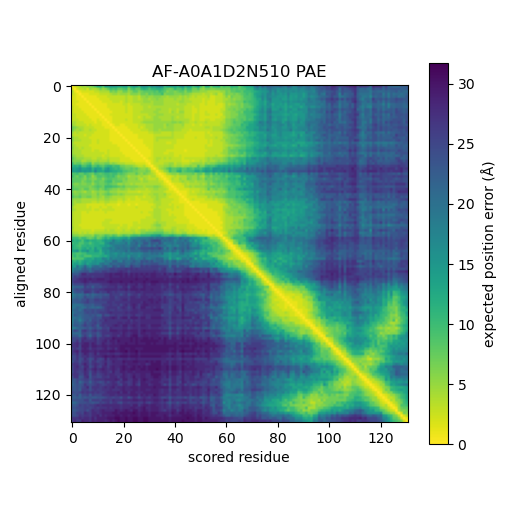877 N N . TRP A 1 112 ? -5.393 -13.568 -31.977 1.00 56.75 112 TRP A N 1
ATOM 878 C CA . TRP A 1 112 ? -6.297 -13.111 -30.913 1.00 56.75 112 TRP A CA 1
ATOM 879 C C . TRP A 1 112 ? -5.607 -12.651 -29.608 1.00 56.75 112 TRP A C 1
ATOM 881 O O . TRP A 1 112 ? -6.244 -12.018 -28.772 1.00 56.75 112 TRP A O 1
ATOM 891 N N . PHE A 1 113 ? -4.322 -12.964 -29.409 1.00 58.53 113 PHE A N 1
ATOM 892 C CA . PHE A 1 113 ? -3.613 -12.721 -28.149 1.00 58.53 113 PHE A CA 1
ATOM 893 C C . PHE A 1 113 ? -2.410 -11.771 -28.233 1.00 58.53 113 PHE A C 1
ATOM 895 O O . PHE A 1 113 ? -1.969 -11.313 -27.179 1.00 58.53 113 PHE A O 1
ATOM 902 N N . PHE A 1 114 ? -1.876 -11.449 -29.419 1.00 53.78 114 PHE A N 1
ATOM 903 C CA . PHE A 1 114 ? -0.681 -10.607 -29.535 1.00 53.78 114 PHE A CA 1
ATOM 904 C C . PHE A 1 114 ? -0.960 -9.332 -30.334 1.00 53.78 114 PHE A C 1
ATOM 906 O O . PHE A 1 114 ? -1.501 -9.356 -31.433 1.00 53.78 114 PHE A O 1
ATOM 913 N N . LEU A 1 115 ? -0.560 -8.191 -29.773 1.00 64.19 115 LEU A N 1
ATOM 914 C CA . LEU A 1 115 ? -0.480 -6.927 -30.496 1.00 64.19 115 LEU A CA 1
ATOM 915 C C . LEU A 1 115 ? 0.963 -6.760 -30.962 1.00 64.19 115 LEU A C 1
ATOM 917 O O . LEU A 1 115 ? 1.859 -6.536 -30.145 1.00 64.19 115 LEU A O 1
ATOM 921 N N . VAL A 1 116 ? 1.194 -6.896 -32.264 1.00 68.94 116 VAL A N 1
ATOM 922 C CA . VAL A 1 116 ? 2.512 -6.681 -32.857 1.00 68.94 116 VAL A CA 1
ATOM 923 C C . VAL A 1 116 ? 2.598 -5.212 -33.277 1.00 68.94 116 VAL A C 1
ATOM 925 O O . VAL A 1 116 ? 1.756 -4.735 -34.044 1.00 68.94 116 VAL A O 1
ATOM 928 N N . PRO A 1 117 ? 3.574 -4.443 -32.762 1.00 63.62 117 PRO A N 1
ATOM 929 C CA . PRO A 1 117 ? 3.755 -3.065 -33.194 1.00 63.62 117 PRO A CA 1
ATOM 930 C C . PRO A 1 117 ? 4.208 -3.034 -34.656 1.00 63.62 117 PRO A C 1
ATOM 932 O O . PRO A 1 117 ? 5.121 -3.770 -35.041 1.00 63.62 117 PRO A O 1
ATOM 935 N N . LYS A 1 118 ? 3.624 -2.143 -35.468 1.00 66.06 118 LYS A N 1
ATOM 936 C CA . LYS A 1 118 ? 4.151 -1.869 -36.815 1.00 66.06 118 LYS A CA 1
ATOM 937 C C . LYS A 1 118 ? 5.609 -1.412 -36.716 1.00 66.06 118 LYS A C 1
ATOM 939 O O . LYS A 1 118 ? 5.938 -0.702 -35.768 1.00 66.06 118 LYS A O 1
ATOM 944 N N . PRO A 1 119 ? 6.485 -1.741 -37.682 1.00 65.00 119 PRO A N 1
ATOM 945 C CA . PRO A 1 119 ? 7.865 -1.269 -37.662 1.00 65.00 119 PRO A CA 1
ATOM 946 C C . PRO A 1 119 ? 7.910 0.266 -37.601 1.00 65.00 119 PRO A C 1
ATOM 948 O O . PRO A 1 119 ? 7.505 0.942 -38.548 1.00 65.00 119 PRO A O 1
ATOM 951 N N . PHE A 1 120 ? 8.398 0.824 -36.490 1.00 65.69 120 PHE A N 1
ATOM 952 C CA . PHE A 1 120 ? 8.617 2.260 -36.324 1.00 65.69 120 PHE A CA 1
ATOM 953 C C . PHE A 1 120 ? 10.100 2.549 -36.101 1.00 65.69 120 PHE A C 1
ATOM 955 O O . PHE A 1 120 ? 10.841 1.748 -35.531 1.00 65.69 120 PHE A O 1
ATOM 962 N N . LYS A 1 121 ? 10.550 3.700 -36.600 1.00 66.88 121 LYS A N 1
ATOM 963 C CA . LYS A 1 121 ? 11.945 4.121 -36.502 1.00 66.88 121 LYS A CA 1
ATOM 964 C C . LYS A 1 121 ? 12.172 4.806 -35.157 1.00 66.88 121 LYS A C 1
ATOM 966 O O . LYS A 1 121 ? 11.409 5.680 -34.753 1.00 66.88 121 LYS A O 1
ATOM 971 N N . VAL A 1 122 ? 13.229 4.393 -34.473 1.00 65.62 122 VAL A N 1
ATOM 972 C CA . VAL A 1 122 ? 13.564 4.836 -33.121 1.00 65.62 122 VAL A CA 1
ATOM 973 C C . VAL A 1 122 ? 14.965 5.418 -33.117 1.00 65.62 122 VAL A C 1
ATOM 975 O O . VAL A 1 122 ? 15.862 4.870 -33.757 1.00 65.62 122 VAL A O 1
ATOM 978 N N . ILE A 1 123 ? 15.161 6.507 -32.376 1.00 68.62 123 ILE A N 1
ATOM 979 C CA . ILE A 1 123 ? 16.482 7.084 -32.131 1.00 68.62 123 ILE A CA 1
ATOM 980 C C . ILE A 1 123 ? 16.875 6.752 -30.690 1.00 68.62 123 ILE A C 1
ATOM 982 O O . ILE A 1 123 ? 16.184 7.131 -29.745 1.00 68.62 123 ILE A O 1
ATOM 986 N N . MET A 1 124 ? 17.990 6.040 -30.522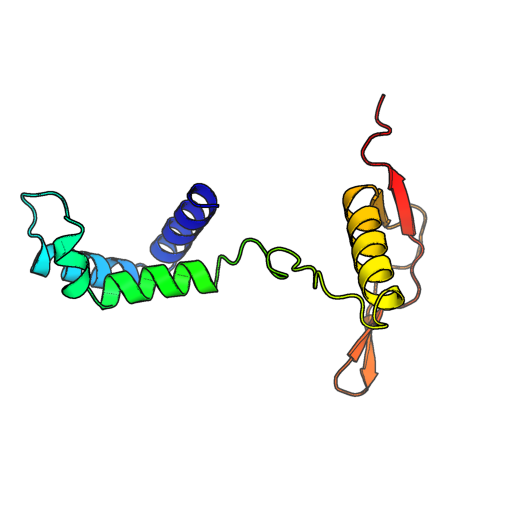 1.00 63.44 124 MET A N 1
ATOM 987 C CA . MET A 1 124 ? 18.590 5.789 -29.210 1.00 63.44 124 MET A CA 1
ATOM 988 C C . MET A 1 124 ? 19.559 6.927 -28.879 1.00 63.44 124 MET A C 1
ATOM 990 O O . MET A 1 124 ? 20.587 7.079 -29.540 1.00 63.44 124 MET A O 1
ATOM 994 N N . ARG A 1 125 ? 19.238 7.739 -27.867 1.00 68.38 125 ARG A N 1
ATOM 995 C CA . ARG A 1 125 ? 20.103 8.824 -27.373 1.00 68.38 125 ARG A CA 1
ATOM 996 C C . ARG A 1 125 ? 20.736 8.418 -26.046 1.00 68.38 125 ARG A C 1
ATOM 998 O O . ARG A 1 125 ? 20.028 7.981 -25.149 1.00 68.38 125 ARG A O 1
ATOM 1005 N N . ALA A 1 126 ? 22.050 8.572 -25.896 1.00 67.38 126 ALA A N 1
ATOM 1006 C CA . ALA A 1 126 ? 22.714 8.306 -24.621 1.00 67.38 126 ALA A CA 1
ATOM 1007 C C . ALA A 1 126 ? 22.254 9.329 -23.568 1.00 67.38 126 ALA A C 1
ATOM 1009 O O . ALA A 1 126 ? 22.367 10.534 -23.779 1.00 67.38 126 ALA A O 1
ATOM 1010 N N . ARG A 1 127 ? 21.762 8.865 -22.416 1.00 56.31 127 ARG A N 1
ATOM 1011 C CA . ARG A 1 127 ? 21.217 9.736 -21.358 1.00 56.31 127 ARG A CA 1
ATOM 1012 C C . ARG A 1 127 ? 22.266 10.686 -20.752 1.00 56.31 127 ARG A C 1
ATOM 1014 O O . ARG A 1 127 ? 21.910 11.725 -20.213 1.00 56.31 127 ARG A O 1
ATOM 1021 N N . ASN A 1 128 ? 23.555 10.371 -20.896 1.00 58.50 128 ASN A N 1
ATOM 1022 C CA . ASN A 1 128 ? 24.663 11.179 -20.372 1.00 58.50 128 ASN A CA 1
ATOM 1023 C C . ASN A 1 128 ? 25.260 12.172 -21.390 1.00 58.50 128 ASN A C 1
ATOM 1025 O O . ASN A 1 128 ? 26.260 12.811 -21.080 1.00 58.50 128 ASN A O 1
ATOM 1029 N N . SER A 1 129 ? 24.697 12.314 -22.597 1.00 50.81 129 SER A N 1
ATOM 1030 C CA . SER A 1 129 ? 25.246 13.192 -23.647 1.00 50.81 129 SER A CA 1
ATOM 1031 C C . SER A 1 129 ? 24.609 14.589 -23.677 1.00 50.81 129 SER A C 1
ATOM 1033 O O . SER A 1 129 ? 24.340 15.127 -24.750 1.00 50.81 129 SER A O 1
ATOM 1035 N N . SER A 1 130 ? 24.321 15.157 -22.509 1.00 52.06 130 SER A N 1
ATOM 1036 C CA . SER A 1 130 ? 23.978 16.575 -22.350 1.00 52.06 130 SER A CA 1
ATOM 1037 C C . SER A 1 130 ? 25.027 17.277 -21.484 1.00 52.06 130 SER A C 1
ATOM 1039 O O . SER A 1 130 ? 24.723 17.804 -20.414 1.00 52.06 130 SER A O 1
ATOM 1041 N N . GLN A 1 131 ? 26.270 17.230 -21.973 1.00 39.75 131 GLN A N 1
ATOM 1042 C C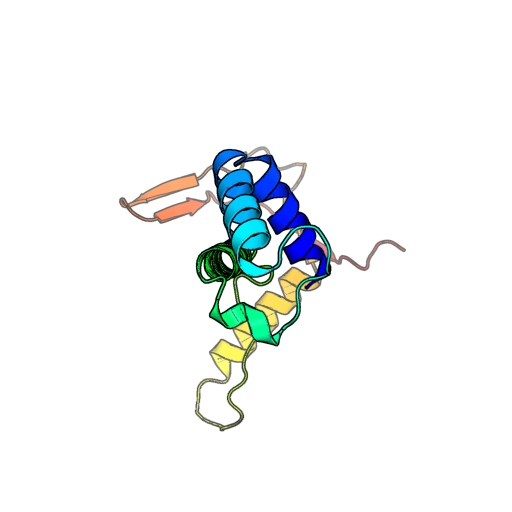A . GLN A 1 131 ? 27.238 18.325 -21.897 1.00 39.75 131 GLN A CA 1
ATOM 1043 C C . GLN A 1 131 ? 27.522 18.792 -23.321 1.00 39.75 131 GLN A C 1
ATOM 1045 O O . GLN A 1 131 ? 27.627 17.905 -24.199 1.00 39.75 131 GLN A O 1
#

pLDDT: mean 73.3, std 14.69, range [39.75, 94.56]

Sequence (131 aa):
MAANTLSWSLLYLSSHPDTQQKLQAEIDAVVGSSRLPSISERSKMPYTEAVIAETLRLSNVVPLGVPHRMTCDKLFHGYDTLFLFLTAIFQLFEVLPDPESKIKPDFEADNWFFLVPKPFKVIMRARNSSQ

Secondary structu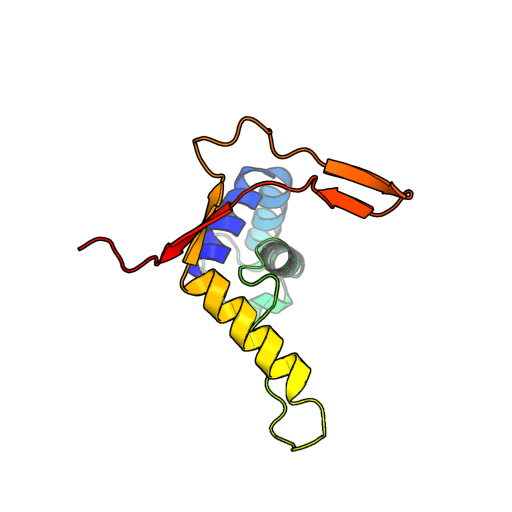re (DSSP, 8-state):
-HHHHHHHHHHHHHH-HHHHHHHHHHHHHHT-TTS---GGGGGG-HHHHHHHHHHHHHT-S-TT-SPP---S--S-HHHHHHHHHHHHHHHHEEEEEPTT--S---EEEETTTEEEEP---EEEEETT---